Protein AF-A0A820JPS9-F1 (afdb_monomer)

pLDDT: mean 75.85, std 11.94, range [33.12, 91.94]

Organism: NCBI:txid433720

Solvent-accessible surface area (backbone atoms only — not comparable to full-atom values): 6987 Å² total; per-residue (Å²): 139,86,82,79,75,42,77,47,74,44,84,88,79,72,43,78,44,83,45,76,84,82,89,69,96,60,92,67,80,79,53,70,69,55,51,51,53,51,52,53,52,52,49,54,52,48,50,54,50,49,33,50,61,66,67,67,50,60,65,66,58,56,30,62,74,69,73,46,65,51,79,42,68,56,54,69,71,61,37,49,54,38,45,76,72,69,44,78,86,50,53,25,52,45,41,48,49,55,47,50,52,52,60,64,51,70,51,80,81,77,87,128

Radius of gyration: 18.49 Å; Cα contacts (8 Å, |Δi|>4): 73; chains: 1; bounding box: 38×25×52 Å

Mean predicted aligned error: 12.71 Å

InterPro domains:
  IPR019190 Exonuclease V [PF09810] (11-84)
  IPR019190 Exonuclease V [PTHR14464] (2-108)

Structure (mmCIF, N/CA/C/O backbone):
data_AF-A0A820JPS9-F1
#
_entry.id   AF-A0A820JPS9-F1
#
loop_
_atom_site.group_PDB
_atom_site.id
_atom_site.type_symbol
_atom_site.label_atom_id
_atom_site.label_alt_id
_atom_site.label_comp_id
_atom_site.label_asym_id
_atom_site.label_entity_id
_atom_site.label_seq_id
_atom_site.pdbx_PDB_ins_code
_atom_site.Cartn_x
_atom_site.Cartn_y
_atom_site.Cartn_z
_atom_site.occupancy
_atom_site.B_iso_or_equiv
_atom_site.auth_seq_id
_atom_site.auth_comp_id
_atom_site.auth_asym_id
_atom_site.auth_atom_id
_atom_site.pdbx_PDB_model_num
ATOM 1 N N . ARG A 1 1 ? 4.536 4.010 13.017 1.00 57.28 1 ARG A N 1
ATOM 2 C CA . ARG A 1 1 ? 4.429 2.807 12.153 1.00 57.28 1 ARG A CA 1
ATOM 3 C C . ARG A 1 1 ? 2.997 2.312 12.301 1.00 57.28 1 ARG A C 1
ATOM 5 O O . ARG A 1 1 ? 2.619 2.063 13.435 1.00 57.28 1 ARG A O 1
ATOM 12 N N . GLY A 1 2 ? 2.203 2.309 11.230 1.00 67.31 2 GLY A N 1
ATOM 13 C CA . GLY A 1 2 ? 0.829 1.789 11.231 1.00 67.31 2 GLY A CA 1
ATOM 14 C C . GLY A 1 2 ? 0.789 0.424 10.553 1.00 67.31 2 GLY A C 1
ATOM 15 O O . GLY A 1 2 ? 1.597 0.186 9.657 1.00 67.31 2 GLY A O 1
ATOM 16 N N . ILE A 1 3 ? -0.083 -0.460 11.023 1.00 77.75 3 ILE A N 1
ATOM 17 C CA . ILE A 1 3 ? -0.362 -1.768 10.425 1.00 77.75 3 ILE A CA 1
ATOM 18 C C . ILE A 1 3 ? -1.875 -1.797 10.243 1.00 77.75 3 ILE A C 1
ATOM 20 O O . ILE A 1 3 ? -2.586 -1.445 11.178 1.00 77.75 3 ILE A O 1
ATOM 24 N N . ILE A 1 4 ? -2.321 -2.136 9.038 1.00 79.44 4 ILE A N 1
ATOM 25 C CA . ILE A 1 4 ? -3.724 -2.432 8.758 1.00 79.44 4 ILE A CA 1
ATOM 26 C C . ILE A 1 4 ? -3.895 -3.930 8.989 1.00 79.44 4 ILE A C 1
ATOM 28 O O . ILE A 1 4 ? -3.085 -4.703 8.471 1.00 79.44 4 ILE A O 1
ATOM 32 N N . ASP A 1 5 ? -4.903 -4.322 9.765 1.00 80.56 5 ASP A N 1
ATOM 33 C CA . ASP A 1 5 ? -5.137 -5.736 10.067 1.00 80.56 5 ASP A CA 1
ATOM 34 C C . ASP A 1 5 ? -5.596 -6.506 8.820 1.00 80.56 5 ASP A C 1
ATOM 36 O O . ASP A 1 5 ? -5.033 -7.554 8.503 1.00 80.56 5 ASP A O 1
ATOM 40 N N . GLU A 1 6 ? -6.583 -5.977 8.088 1.00 84.38 6 GLU A N 1
ATOM 41 C CA . GLU A 1 6 ? -7.140 -6.627 6.901 1.00 84.38 6 GLU A CA 1
ATOM 42 C C . GLU A 1 6 ? -7.617 -5.609 5.848 1.00 84.38 6 GLU A C 1
ATOM 44 O O . GLU A 1 6 ? -8.124 -4.531 6.168 1.00 84.38 6 GLU A O 1
ATOM 49 N N . ILE A 1 7 ? -7.432 -5.955 4.569 1.00 83.75 7 ILE A N 1
ATOM 50 C CA . ILE A 1 7 ? -7.949 -5.204 3.419 1.00 83.75 7 ILE A CA 1
ATOM 51 C C . ILE A 1 7 ? -8.752 -6.171 2.557 1.00 83.75 7 ILE A C 1
ATOM 53 O O . ILE A 1 7 ? -8.199 -7.141 2.037 1.00 83.75 7 ILE A O 1
ATOM 57 N N . ASN A 1 8 ? -10.035 -5.875 2.377 1.00 84.00 8 ASN A N 1
ATOM 58 C CA . ASN A 1 8 ? -10.931 -6.649 1.529 1.00 84.00 8 ASN A CA 1
ATOM 59 C C . ASN A 1 8 ? -11.171 -5.934 0.206 1.00 84.00 8 ASN A C 1
ATOM 61 O O . ASN A 1 8 ? -11.266 -4.712 0.161 1.00 84.00 8 ASN A O 1
ATOM 65 N N . TYR A 1 9 ? -11.288 -6.703 -0.871 1.00 81.00 9 TYR A N 1
ATOM 66 C CA . TYR A 1 9 ? -11.671 -6.200 -2.184 1.00 81.00 9 TYR A CA 1
ATOM 67 C C . TYR A 1 9 ? -13.000 -6.833 -2.588 1.00 81.00 9 TYR A C 1
ATOM 69 O O . TYR A 1 9 ? -13.081 -8.058 -2.703 1.00 81.00 9 TYR A O 1
ATOM 77 N N . ASP A 1 10 ? -14.033 -6.018 -2.814 1.00 81.56 10 ASP A N 1
ATOM 78 C CA . ASP A 1 10 ? -15.280 -6.492 -3.416 1.00 81.56 10 ASP A CA 1
ATOM 79 C C . ASP A 1 10 ? -15.230 -6.273 -4.937 1.00 81.56 10 ASP A C 1
ATOM 81 O O . ASP A 1 10 ? -15.380 -5.140 -5.405 1.00 81.56 10 ASP A O 1
ATOM 85 N N . PRO A 1 11 ? -15.071 -7.340 -5.742 1.00 72.06 11 PRO A N 1
ATOM 86 C CA . PRO A 1 11 ? -14.990 -7.224 -7.195 1.00 72.06 11 PRO A CA 1
ATOM 87 C C . PRO A 1 11 ? -16.307 -6.794 -7.855 1.00 72.06 11 PRO A C 1
ATOM 89 O O . PRO A 1 11 ? -16.306 -6.448 -9.033 1.00 72.06 11 PRO A O 1
ATOM 92 N N . ARG A 1 12 ? -17.444 -6.831 -7.144 1.00 84.81 12 ARG A N 1
ATOM 93 C CA . ARG A 1 12 ? -18.758 -6.443 -7.687 1.00 84.81 12 ARG A CA 1
ATOM 94 C C . ARG A 1 12 ? -18.971 -4.939 -7.628 1.00 84.81 12 ARG A C 1
ATOM 96 O O . ARG A 1 12 ? -19.563 -4.372 -8.540 1.00 84.81 12 ARG A O 1
ATOM 103 N N . THR A 1 13 ? -18.521 -4.312 -6.544 1.00 79.94 13 THR A N 1
ATOM 104 C CA . THR A 1 13 ? -18.606 -2.858 -6.338 1.00 79.94 13 THR A CA 1
ATOM 105 C C . THR A 1 13 ? -17.302 -2.150 -6.680 1.00 79.94 13 THR A C 1
ATOM 107 O O . THR A 1 13 ? -17.284 -0.925 -6.761 1.00 79.94 13 THR A O 1
ATOM 110 N N . ASN A 1 14 ? -16.233 -2.915 -6.913 1.00 69.62 14 ASN A N 1
ATOM 111 C CA . ASN A 1 14 ? -14.885 -2.424 -7.152 1.00 69.62 14 ASN A CA 1
ATOM 112 C C . ASN A 1 14 ? -14.355 -1.564 -5.989 1.00 69.62 14 ASN A C 1
ATOM 114 O O . ASN A 1 14 ? -13.673 -0.562 -6.201 1.00 69.62 14 ASN A O 1
ATOM 118 N N . GLN A 1 15 ? -14.714 -1.928 -4.754 1.00 75.06 15 GLN A N 1
ATOM 119 C CA . GLN A 1 15 ? -14.351 -1.185 -3.548 1.00 75.06 15 GLN A CA 1
ATOM 120 C C . GLN A 1 15 ? -13.333 -1.948 -2.707 1.00 75.06 15 GLN A C 1
ATOM 122 O O . GLN A 1 15 ? -13.386 -3.174 -2.594 1.00 75.06 15 GLN A O 1
ATOM 127 N N . LEU A 1 16 ? -12.422 -1.189 -2.099 1.00 78.25 16 LEU A N 1
ATOM 128 C CA . LEU A 1 16 ? -11.516 -1.671 -1.066 1.00 78.25 16 LEU A CA 1
ATOM 129 C C . LEU A 1 16 ? -12.063 -1.275 0.306 1.00 78.25 16 L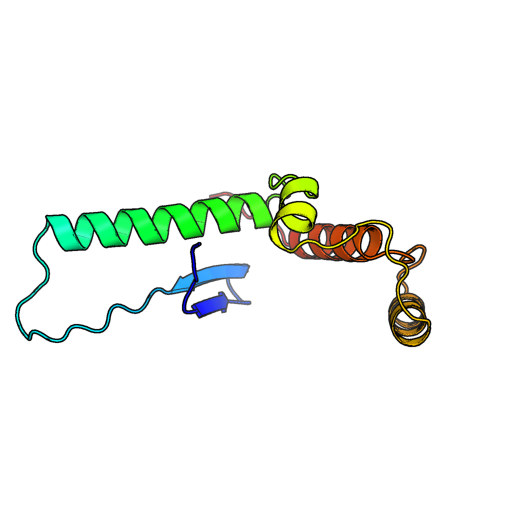EU A C 1
ATOM 131 O O . LEU A 1 16 ? -12.397 -0.113 0.539 1.00 78.25 16 LEU A O 1
ATOM 135 N N . GLU A 1 17 ? -12.137 -2.238 1.214 1.00 81.50 17 GLU A N 1
ATOM 136 C CA . GLU A 1 17 ? -12.578 -2.049 2.591 1.00 81.50 17 GLU A CA 1
ATOM 137 C C . GLU A 1 17 ? -11.395 -2.261 3.539 1.00 81.50 17 GLU A C 1
ATOM 139 O O . GLU A 1 17 ? -10.737 -3.301 3.509 1.00 81.50 17 GLU A O 1
ATOM 144 N N . VAL A 1 18 ? -11.122 -1.261 4.380 1.00 81.44 18 VAL A N 1
ATOM 145 C CA . VAL A 1 18 ? -10.116 -1.345 5.445 1.00 81.44 18 VAL A CA 1
ATOM 146 C C . VAL A 1 18 ? -10.798 -1.853 6.704 1.00 81.44 18 VAL A C 1
ATOM 148 O O . VAL A 1 18 ? -11.666 -1.174 7.256 1.00 81.44 18 VAL A O 1
ATOM 151 N N . VAL A 1 19 ? -10.381 -3.024 7.175 1.00 81.88 19 VAL A N 1
ATOM 152 C CA . VAL A 1 19 ? -10.926 -3.652 8.376 1.00 81.88 19 VAL A CA 1
ATOM 153 C C . VAL A 1 19 ? -9.871 -3.619 9.478 1.00 81.88 19 VAL A C 1
ATOM 155 O O . VAL A 1 19 ? -8.741 -4.071 9.305 1.00 81.88 19 VAL A O 1
ATOM 158 N N . GLU A 1 20 ? -10.251 -3.060 10.626 1.00 81.19 20 GLU A N 1
ATOM 159 C CA . GLU A 1 20 ? -9.407 -2.961 11.817 1.00 81.19 20 GLU A CA 1
ATOM 160 C C . GLU A 1 20 ? -10.077 -3.712 12.970 1.00 81.19 20 GLU A C 1
ATOM 162 O O . GLU A 1 20 ? -11.197 -3.385 13.385 1.00 81.19 20 GLU A O 1
ATOM 167 N N . PHE A 1 21 ? -9.385 -4.696 13.536 1.00 82.38 21 PHE A N 1
ATOM 168 C CA . PHE A 1 21 ? -9.909 -5.510 14.619 1.00 82.38 21 PHE A CA 1
ATOM 169 C C . PHE A 1 21 ? -9.395 -5.013 15.967 1.00 82.38 21 PHE A C 1
ATOM 171 O O . PHE A 1 21 ? -8.203 -4.980 16.261 1.00 82.38 21 PHE A O 1
ATOM 178 N N . LYS A 1 22 ? -10.322 -4.679 16.870 1.00 80.94 22 LYS A N 1
ATOM 179 C CA . LYS A 1 22 ? -9.986 -4.320 18.254 1.00 80.94 22 LYS A CA 1
ATOM 180 C C . LYS A 1 22 ? -10.427 -5.413 19.213 1.00 80.94 22 LYS A C 1
ATOM 182 O O . LYS A 1 22 ? -11.563 -5.433 19.683 1.00 80.94 22 LYS A O 1
ATOM 187 N N . THR A 1 23 ? -9.503 -6.303 19.564 1.00 75.25 23 THR A N 1
ATOM 188 C CA . THR A 1 23 ? -9.723 -7.262 20.652 1.00 75.25 23 THR A CA 1
ATOM 189 C C . THR A 1 23 ? -9.709 -6.540 21.998 1.00 75.25 23 THR A C 1
ATOM 191 O O . THR A 1 23 ? -8.798 -5.758 22.279 1.00 75.25 23 THR A O 1
ATOM 194 N N . ARG A 1 24 ? -10.705 -6.795 22.856 1.00 68.75 24 ARG A N 1
ATOM 195 C CA . ARG A 1 24 ? -10.794 -6.180 24.191 1.00 68.75 24 ARG A CA 1
ATOM 196 C C . ARG A 1 24 ? -10.588 -7.222 25.283 1.00 68.75 24 ARG A C 1
ATOM 198 O O . ARG A 1 24 ? -11.202 -8.281 25.253 1.00 68.75 24 ARG A O 1
ATOM 205 N N . ALA A 1 25 ? -9.793 -6.873 26.293 1.00 75.12 25 ALA A N 1
ATOM 206 C CA . ALA A 1 25 ? -9.644 -7.683 27.505 1.00 75.12 25 ALA A CA 1
ATOM 207 C C . ALA A 1 25 ? -10.830 -7.529 28.484 1.00 75.12 25 ALA A C 1
ATOM 209 O O . ALA A 1 25 ? -11.050 -8.387 29.333 1.00 75.12 25 ALA A O 1
ATOM 210 N N . SER A 1 26 ? -11.598 -6.436 28.379 1.00 79.00 26 SER A N 1
ATOM 211 C CA . SER A 1 26 ? -12.752 -6.144 29.240 1.00 79.00 26 SER A CA 1
ATOM 212 C C . SER A 1 26 ? -14.075 -6.315 28.495 1.00 79.00 26 SER A C 1
ATOM 214 O O . SER A 1 26 ? -14.181 -5.963 27.320 1.00 79.00 26 SER A O 1
ATOM 216 N N . LYS A 1 27 ? -15.096 -6.798 29.217 1.00 79.44 27 LYS A N 1
ATOM 217 C CA . LYS A 1 27 ? -16.476 -6.976 28.732 1.00 79.44 27 LYS A CA 1
ATOM 218 C C . LYS A 1 27 ? -17.283 -5.673 28.672 1.00 79.44 27 LYS A C 1
ATOM 220 O O . LYS A 1 27 ? -18.373 -5.660 28.113 1.00 79.44 27 LYS A O 1
ATOM 225 N N . THR A 1 28 ? -16.796 -4.588 29.271 1.00 79.81 28 THR A N 1
ATOM 226 C CA . THR A 1 28 ? -17.475 -3.284 29.218 1.00 79.81 28 THR A CA 1
ATOM 227 C C . THR A 1 28 ? -17.338 -2.681 27.822 1.00 79.81 28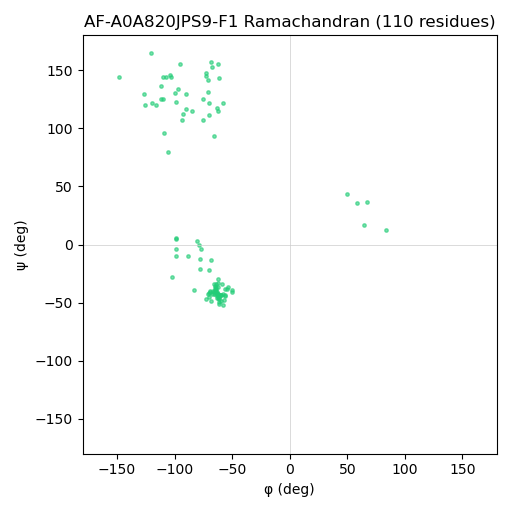 THR A C 1
ATOM 229 O O . THR A 1 28 ? -16.312 -2.878 27.178 1.00 79.81 28 THR A O 1
ATOM 232 N N . ALA A 1 29 ? -18.331 -1.921 27.355 1.00 76.62 29 ALA A N 1
ATOM 233 C CA . ALA A 1 29 ? -18.249 -1.200 26.084 1.00 76.62 29 ALA A CA 1
ATOM 234 C C . ALA A 1 29 ? -17.114 -0.146 26.085 1.00 76.62 29 ALA A C 1
ATOM 236 O O . ALA A 1 29 ? -16.676 0.296 27.156 1.00 76.62 29 ALA A O 1
ATOM 237 N N . PRO A 1 30 ? -16.575 0.242 24.914 1.00 77.12 30 PRO A N 1
ATOM 238 C CA . PRO A 1 30 ? -15.600 1.320 24.831 1.00 77.12 30 PRO A CA 1
ATOM 239 C C . PRO A 1 30 ? -16.186 2.639 25.313 1.00 77.12 30 PRO A C 1
ATOM 241 O O . PRO A 1 30 ? -17.351 2.946 25.072 1.00 77.12 30 PRO A O 1
ATOM 244 N N . ARG A 1 31 ? -15.358 3.436 25.990 1.00 84.12 31 ARG A N 1
ATOM 245 C CA . ARG A 1 31 ? -15.719 4.826 26.272 1.00 84.12 31 ARG A CA 1
ATOM 246 C C . ARG A 1 31 ? -15.744 5.614 24.959 1.00 84.12 31 ARG A C 1
ATOM 248 O O . ARG A 1 31 ? -14.951 5.290 24.073 1.00 84.12 31 ARG A O 1
ATOM 255 N N . PRO A 1 32 ? -16.541 6.691 24.862 1.00 83.00 32 PRO A N 1
ATOM 256 C CA . PRO A 1 32 ? -16.597 7.527 23.662 1.00 83.00 32 PRO A CA 1
ATOM 257 C C . PRO A 1 32 ? -15.217 7.967 23.156 1.00 83.00 32 PRO A C 1
ATOM 259 O O . PRO A 1 32 ? -14.952 7.924 21.962 1.00 83.00 32 PRO A O 1
ATOM 262 N N . GLN A 1 33 ? -14.290 8.295 24.062 1.00 77.00 33 GLN A N 1
ATOM 263 C CA . GLN A 1 33 ? -12.925 8.692 23.701 1.00 77.00 33 GLN A CA 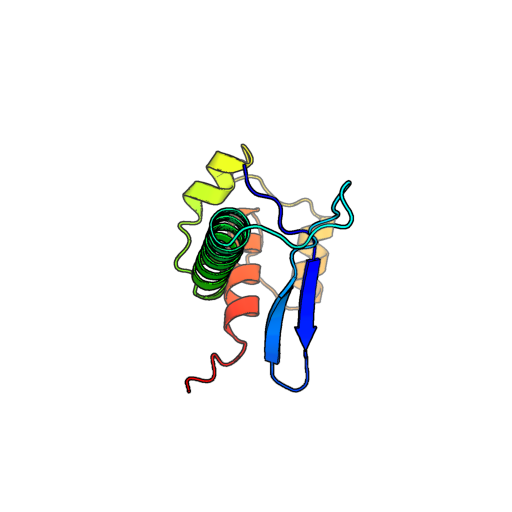1
ATOM 264 C C . GLN A 1 33 ? -12.119 7.549 23.060 1.00 77.00 33 GLN A C 1
ATOM 266 O O . GLN A 1 33 ? -11.292 7.790 22.184 1.00 77.00 33 GLN A O 1
ATOM 271 N N . GLN A 1 34 ? -12.354 6.301 23.476 1.00 75.25 34 GLN A N 1
ATOM 272 C CA . GLN A 1 34 ? -11.696 5.132 22.885 1.00 75.25 34 GLN A CA 1
ATOM 273 C C . GLN A 1 34 ? -12.237 4.867 21.479 1.00 75.25 34 GLN A C 1
ATOM 275 O O . GLN A 1 34 ? -11.449 4.633 20.570 1.00 75.25 34 GLN A O 1
ATOM 280 N N . THR A 1 35 ? -13.557 4.967 21.296 1.00 80.19 35 THR A N 1
ATOM 28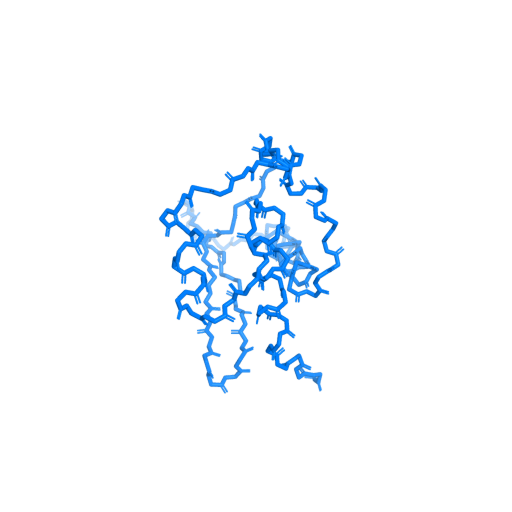1 C CA . THR A 1 35 ? -14.196 4.857 19.977 1.00 80.19 35 THR A CA 1
ATOM 282 C C . THR A 1 35 ? -13.678 5.933 19.027 1.00 80.19 35 THR A C 1
ATOM 284 O O . THR A 1 35 ? -13.199 5.598 17.952 1.00 80.19 35 THR A O 1
ATOM 287 N N . TYR A 1 36 ? -13.637 7.193 19.471 1.00 74.38 36 TYR A N 1
ATOM 288 C CA . TYR A 1 36 ? -13.085 8.303 18.690 1.00 74.38 36 TYR A CA 1
ATOM 289 C C . TYR A 1 36 ? -11.630 8.058 18.263 1.00 74.38 36 TYR A C 1
ATOM 291 O O . TYR A 1 36 ? -11.259 8.277 17.115 1.00 74.38 36 TYR A O 1
ATOM 299 N N . THR A 1 37 ? -10.794 7.545 19.169 1.00 70.50 37 THR A N 1
ATOM 300 C CA . THR A 1 37 ? -9.392 7.237 18.840 1.00 70.50 37 THR A CA 1
ATOM 301 C C . THR A 1 37 ? -9.288 6.124 17.789 1.00 70.50 37 THR A C 1
ATOM 303 O O . THR A 1 37 ? -8.436 6.193 16.906 1.00 70.50 37 THR A O 1
ATOM 306 N N . HIS A 1 38 ? -10.162 5.113 17.852 1.00 79.50 38 HIS A N 1
ATOM 307 C CA . HIS A 1 38 ? -10.218 4.057 16.838 1.00 79.50 38 HIS A CA 1
ATOM 308 C C . HIS A 1 38 ? -10.699 4.591 15.482 1.00 79.50 38 HIS A C 1
ATOM 310 O O . HIS A 1 38 ? -10.106 4.261 14.461 1.00 79.50 38 HIS A O 1
ATOM 316 N N . GLU A 1 39 ? -11.718 5.452 15.464 1.00 75.44 39 GLU A N 1
ATOM 317 C CA . GLU A 1 39 ? -12.209 6.100 14.241 1.00 75.44 39 GLU A CA 1
ATOM 318 C C . GLU A 1 39 ? -11.118 6.943 13.575 1.00 75.44 39 GLU A C 1
ATOM 320 O O . GLU A 1 39 ? -10.919 6.861 12.364 1.00 75.44 39 GLU A O 1
ATOM 325 N N . VAL A 1 40 ? -10.359 7.713 14.361 1.00 70.62 40 VAL A N 1
ATOM 326 C CA . VAL A 1 40 ? -9.209 8.477 13.859 1.00 70.62 40 VAL A CA 1
ATOM 327 C C . VAL A 1 40 ? -8.168 7.547 13.236 1.00 70.62 40 VAL A C 1
ATOM 329 O O . VAL A 1 40 ? -7.667 7.840 12.153 1.00 70.62 40 VAL A O 1
ATOM 332 N N . GLN A 1 41 ? -7.863 6.413 13.873 1.00 72.25 41 GLN A N 1
ATOM 333 C CA . GLN A 1 41 ? -6.909 5.441 13.335 1.00 72.25 41 GLN A CA 1
ATOM 334 C C . GLN A 1 41 ? -7.366 4.880 11.979 1.00 72.25 41 GLN A C 1
ATOM 336 O O . GLN A 1 41 ? -6.590 4.899 11.023 1.00 72.25 41 GLN A O 1
ATOM 341 N N . VAL A 1 42 ? -8.622 4.435 11.878 1.00 75.12 42 VAL A N 1
ATOM 342 C CA . VAL A 1 42 ? -9.183 3.883 10.633 1.00 75.12 42 VAL A CA 1
ATOM 343 C C . VAL A 1 42 ? -9.211 4.942 9.532 1.00 75.12 42 VAL A C 1
ATOM 345 O O . VAL A 1 42 ? -8.806 4.664 8.407 1.00 75.12 42 VAL A O 1
ATOM 348 N N . ASN A 1 43 ? -9.603 6.178 9.853 1.00 68.38 43 ASN A N 1
ATOM 349 C CA . ASN A 1 43 ? -9.615 7.276 8.886 1.00 68.38 43 ASN A CA 1
ATOM 350 C C . ASN A 1 43 ? -8.210 7.631 8.384 1.00 68.38 43 ASN A C 1
ATOM 352 O O . ASN A 1 43 ? -8.045 7.894 7.199 1.00 68.38 43 ASN A O 1
ATOM 356 N N . ILE A 1 44 ? -7.186 7.600 9.243 1.00 69.94 44 ILE A N 1
ATOM 357 C CA . ILE A 1 44 ? -5.796 7.811 8.811 1.00 69.94 44 ILE A CA 1
ATOM 358 C C . ILE A 1 44 ? -5.368 6.715 7.830 1.00 69.94 44 ILE A C 1
ATOM 360 O O . ILE A 1 44 ? -4.780 7.020 6.795 1.00 69.94 44 ILE A O 1
ATOM 364 N N . TYR A 1 45 ? -5.663 5.449 8.129 1.00 75.81 45 TYR A N 1
ATOM 365 C CA . TYR A 1 45 ? -5.305 4.337 7.246 1.00 75.81 45 TYR A CA 1
ATOM 366 C C . TYR A 1 45 ? -6.049 4.380 5.923 1.00 75.81 45 TYR A C 1
ATOM 368 O O . TYR A 1 45 ? -5.423 4.206 4.881 1.00 75.81 45 TYR A O 1
ATOM 376 N N . ARG A 1 46 ? -7.345 4.687 5.958 1.00 75.69 46 ARG A N 1
ATOM 377 C CA . ARG A 1 46 ? -8.147 4.894 4.759 1.00 75.69 46 ARG A CA 1
ATOM 378 C C . ARG A 1 46 ? -7.573 6.013 3.900 1.00 75.69 46 ARG A C 1
ATOM 380 O O . ARG A 1 46 ? -7.305 5.770 2.738 1.00 75.69 46 ARG A O 1
ATOM 387 N N . THR A 1 47 ? -7.317 7.194 4.463 1.00 67.88 47 THR A N 1
ATOM 388 C CA . THR A 1 47 ? -6.763 8.322 3.701 1.00 67.88 47 THR A CA 1
ATOM 389 C C . THR A 1 47 ? -5.407 7.974 3.096 1.00 67.88 47 THR A C 1
ATOM 391 O O . THR A 1 47 ? -5.173 8.254 1.931 1.00 67.88 47 THR A O 1
ATOM 394 N N . LEU A 1 48 ? -4.511 7.323 3.842 1.00 69.38 48 LEU A N 1
ATOM 395 C CA . LEU A 1 48 ? -3.209 6.913 3.303 1.00 69.38 48 LEU A CA 1
ATOM 396 C C . LEU A 1 48 ? -3.340 5.879 2.181 1.00 69.38 48 LEU A C 1
ATOM 398 O O . LEU A 1 48 ? -2.613 5.957 1.193 1.00 69.38 48 LEU A O 1
ATOM 402 N N . LEU A 1 49 ? -4.259 4.923 2.331 1.00 74.31 49 LEU A N 1
ATOM 403 C CA . LEU A 1 49 ? -4.565 3.945 1.298 1.00 74.31 49 LEU A CA 1
ATOM 404 C C . LEU A 1 49 ? -5.199 4.622 0.075 1.00 74.31 49 LEU A C 1
ATOM 406 O O . LEU A 1 49 ? -4.797 4.320 -1.037 1.00 74.31 49 LEU A O 1
ATOM 410 N N . ASP A 1 50 ? -6.103 5.580 0.266 1.00 73.25 50 ASP A N 1
ATOM 411 C CA . ASP A 1 50 ? -6.742 6.360 -0.795 1.00 73.25 50 ASP A CA 1
ATOM 412 C C . ASP A 1 50 ? -5.724 7.220 -1.553 1.00 73.25 50 ASP A C 1
ATOM 414 O O . ASP A 1 50 ? -5.746 7.250 -2.779 1.00 73.25 50 ASP A O 1
ATOM 418 N N . GLU A 1 51 ? -4.795 7.882 -0.862 1.00 70.75 51 GLU A N 1
ATOM 419 C CA . GLU A 1 51 ? -3.700 8.626 -1.495 1.00 70.75 51 GLU A CA 1
ATOM 420 C C . GLU A 1 51 ? -2.769 7.686 -2.275 1.00 70.75 51 GLU A C 1
ATOM 422 O O . GLU A 1 51 ? -2.289 8.038 -3.356 1.00 70.75 51 GLU A O 1
ATOM 427 N N . LEU A 1 52 ? -2.541 6.472 -1.761 1.00 69.81 52 LEU A N 1
ATOM 428 C CA . LEU A 1 52 ? -1.763 5.443 -2.447 1.00 69.81 52 LEU A CA 1
ATOM 429 C C . LEU A 1 52 ? -2.510 4.909 -3.674 1.00 69.81 52 LEU A C 1
ATOM 431 O O . LEU A 1 52 ? -1.891 4.761 -4.719 1.00 69.81 52 LEU A O 1
ATOM 435 N N . ILE A 1 53 ? -3.827 4.696 -3.576 1.00 69.19 53 ILE A N 1
ATOM 436 C CA . ILE A 1 53 ? -4.733 4.292 -4.666 1.00 69.19 53 ILE A CA 1
ATOM 437 C C . ILE A 1 53 ? -4.936 5.418 -5.689 1.00 69.19 53 ILE A C 1
ATOM 439 O O . ILE A 1 53 ? -5.321 5.176 -6.822 1.00 69.19 53 ILE A O 1
ATOM 443 N N . GLN A 1 54 ? -4.704 6.671 -5.324 1.00 67.69 54 GLN A N 1
ATOM 444 C CA . GLN A 1 54 ? -4.864 7.802 -6.241 1.00 67.69 54 GLN A CA 1
ATOM 445 C C . GLN A 1 54 ? -3.528 8.243 -6.847 1.00 67.69 54 GLN A C 1
ATOM 447 O O . GLN A 1 54 ? -3.473 9.255 -7.544 1.00 67.69 54 GLN A O 1
ATOM 452 N N . GLY A 1 55 ? -2.444 7.503 -6.577 1.00 63.31 55 GLY A N 1
ATOM 453 C CA . GLY A 1 55 ? -1.102 7.822 -7.062 1.00 63.31 55 GLY A CA 1
ATOM 454 C C . GLY A 1 55 ? -0.547 9.135 -6.516 1.00 63.31 55 GLY A C 1
ATOM 455 O O . GLY A 1 55 ? 0.392 9.685 -7.084 1.00 63.31 55 GLY A O 1
ATOM 456 N N . ARG A 1 56 ? -1.139 9.654 -5.435 1.00 64.94 56 ARG A N 1
ATOM 457 C CA . ARG A 1 56 ? -0.730 10.896 -4.770 1.00 64.94 56 ARG A CA 1
ATOM 458 C C . ARG A 1 56 ? 0.339 10.668 -3.705 1.00 64.94 56 ARG A C 1
ATOM 460 O O . ARG A 1 56 ? 0.937 11.627 -3.225 1.00 64.94 56 ARG A O 1
ATOM 467 N N . VAL A 1 57 ? 0.623 9.409 -3.367 1.00 66.50 57 VAL A N 1
ATOM 468 C CA . VAL A 1 57 ? 1.798 9.054 -2.567 1.00 66.50 57 VAL A CA 1
ATOM 469 C C . VAL A 1 57 ? 3.060 9.253 -3.397 1.00 66.50 57 VAL A C 1
ATOM 471 O O . VAL A 1 57 ? 3.245 8.645 -4.452 1.00 66.50 57 VAL A O 1
ATOM 474 N N . GLU A 1 58 ? 3.951 10.093 -2.883 1.00 71.06 58 GLU A N 1
ATOM 475 C CA . GLU A 1 58 ? 5.266 10.310 -3.465 1.00 71.06 58 GLU A CA 1
ATOM 476 C C . GLU A 1 58 ? 6.068 9.001 -3.413 1.00 71.06 58 GLU A C 1
ATOM 478 O O . GLU A 1 58 ? 6.336 8.457 -2.339 1.00 71.06 58 GLU A O 1
ATOM 483 N N . LYS A 1 59 ? 6.433 8.467 -4.585 1.00 71.81 59 LYS A N 1
ATOM 484 C CA . LYS A 1 59 ? 7.151 7.187 -4.715 1.00 71.81 59 LYS A CA 1
ATOM 485 C C . LYS A 1 59 ? 8.435 7.154 -3.878 1.00 71.81 59 LYS A C 1
ATOM 487 O O . LYS A 1 59 ? 8.747 6.132 -3.267 1.00 71.81 59 LYS A O 1
ATOM 492 N N . SER A 1 60 ? 9.127 8.292 -3.803 1.00 73.75 60 SER A N 1
ATOM 493 C CA . SER A 1 60 ? 10.322 8.535 -2.983 1.00 73.75 60 SER A CA 1
ATOM 494 C C . SER A 1 60 ? 10.127 8.117 -1.522 1.00 73.75 60 SER A C 1
ATOM 496 O O . SER A 1 60 ? 10.993 7.452 -0.958 1.00 73.75 60 SER A O 1
ATOM 498 N N . LEU A 1 61 ? 8.956 8.400 -0.946 1.00 71.00 61 LEU A N 1
ATOM 499 C CA . LEU A 1 61 ? 8.625 8.073 0.438 1.00 71.00 61 LEU A CA 1
ATOM 500 C C . LEU A 1 61 ? 8.603 6.556 0.681 1.00 71.00 61 LEU A C 1
ATOM 502 O O . LEU A 1 61 ? 8.958 6.096 1.762 1.00 71.00 61 LEU A O 1
ATOM 506 N N . TYR A 1 62 ? 8.188 5.762 -0.310 1.00 69.81 62 TYR A N 1
ATOM 507 C CA . TYR A 1 62 ? 8.126 4.303 -0.197 1.00 69.81 62 TYR A CA 1
ATOM 508 C C . TYR A 1 62 ? 9.528 3.690 -0.231 1.00 69.81 62 TYR A C 1
ATOM 510 O O . TYR A 1 62 ? 9.879 2.875 0.625 1.00 69.81 62 TYR A O 1
ATOM 518 N N . PHE A 1 63 ? 10.350 4.134 -1.182 1.00 77.19 63 PHE A N 1
ATOM 519 C CA . PHE A 1 63 ? 11.742 3.707 -1.294 1.00 77.19 63 PHE A CA 1
ATOM 520 C C . PHE A 1 63 ? 12.546 4.081 -0.046 1.00 77.19 63 PHE A C 1
ATOM 522 O O . PHE A 1 63 ? 13.203 3.221 0.540 1.00 77.19 63 PHE A O 1
ATOM 529 N N . GLU A 1 64 ? 12.393 5.310 0.450 1.00 75.12 64 GLU A N 1
ATOM 530 C CA . GLU A 1 64 ? 13.019 5.764 1.693 1.00 75.12 64 GLU A CA 1
ATOM 531 C C . GLU A 1 64 ? 12.543 4.941 2.900 1.00 75.12 64 GLU A C 1
ATOM 533 O O . GLU A 1 64 ? 13.345 4.450 3.698 1.00 75.12 64 GLU A O 1
ATOM 538 N N . ARG A 1 65 ? 11.228 4.726 3.030 1.00 71.38 65 ARG A N 1
ATOM 539 C CA . ARG A 1 65 ? 10.642 4.069 4.204 1.00 71.38 65 ARG A CA 1
ATOM 540 C C . ARG A 1 65 ? 11.063 2.612 4.363 1.00 71.38 65 ARG A C 1
ATOM 542 O O . ARG A 1 65 ? 11.189 2.147 5.500 1.00 71.38 65 ARG A O 1
ATOM 549 N N . TYR A 1 66 ? 11.234 1.902 3.252 1.00 67.12 66 TYR A N 1
ATOM 550 C CA . TYR A 1 66 ? 11.658 0.502 3.231 1.00 67.12 66 TYR A CA 1
ATOM 551 C C . TYR A 1 66 ? 13.155 0.335 2.950 1.00 67.12 66 TYR A C 1
ATOM 553 O O . TYR A 1 66 ? 13.622 -0.799 2.860 1.00 67.12 66 TYR A O 1
ATOM 561 N N . ASN A 1 67 ? 13.905 1.441 2.866 1.00 76.75 67 ASN A N 1
ATOM 562 C CA . ASN A 1 67 ? 15.326 1.460 2.526 1.00 76.75 67 ASN A CA 1
ATOM 563 C C . ASN A 1 67 ? 15.621 0.646 1.250 1.00 76.75 67 ASN A C 1
ATOM 565 O O . ASN A 1 67 ? 16.547 -0.167 1.204 1.00 76.75 67 ASN A O 1
ATOM 569 N N . LEU A 1 68 ? 14.761 0.823 0.247 1.00 76.31 68 LEU A N 1
ATOM 570 C CA . LEU A 1 68 ? 14.856 0.197 -1.065 1.00 76.31 68 LEU A CA 1
ATOM 571 C C . LEU A 1 68 ? 15.509 1.185 -2.027 1.00 76.31 68 LEU A C 1
ATOM 573 O O . LEU A 1 68 ? 15.109 2.343 -2.085 1.00 76.31 68 LEU A O 1
ATOM 577 N N . GLU A 1 69 ? 16.474 0.718 -2.812 1.00 86.38 69 GLU A N 1
ATOM 578 C CA . GLU A 1 69 ? 17.117 1.528 -3.845 1.00 86.38 69 GLU A CA 1
ATOM 579 C C . GLU A 1 69 ? 16.269 1.471 -5.137 1.00 86.38 69 GLU A C 1
ATOM 581 O O . GLU A 1 69 ? 16.146 0.386 -5.718 1.00 86.38 69 GLU A O 1
ATOM 586 N N . PRO A 1 70 ? 15.665 2.585 -5.606 1.00 84.31 70 PRO A N 1
ATOM 587 C CA . PRO A 1 70 ? 14.743 2.579 -6.752 1.00 84.31 70 PRO A CA 1
ATOM 588 C C . PRO A 1 70 ? 15.376 2.047 -8.040 1.00 84.31 70 PRO A C 1
ATOM 590 O O . PRO A 1 70 ? 14.722 1.374 -8.840 1.00 84.31 70 PRO A O 1
ATOM 593 N N . THR A 1 71 ? 16.671 2.316 -8.209 1.00 91.94 71 THR A N 1
ATOM 594 C CA . THR A 1 71 ? 17.459 1.923 -9.381 1.00 91.94 71 THR A CA 1
ATOM 595 C C . THR A 1 71 ? 17.887 0.454 -9.365 1.00 91.94 71 THR A C 1
ATOM 597 O O . THR A 1 71 ? 18.521 -0.008 -10.313 1.00 91.94 71 THR A O 1
ATOM 600 N N . THR A 1 72 ? 17.523 -0.302 -8.319 1.00 87.06 72 THR A N 1
ATOM 601 C CA . THR A 1 72 ? 17.850 -1.728 -8.211 1.00 87.06 72 THR A CA 1
ATOM 602 C C . THR A 1 72 ? 17.282 -2.492 -9.410 1.00 87.06 72 THR A C 1
ATOM 604 O O . THR A 1 72 ? 16.060 -2.472 -9.610 1.00 87.06 72 THR A O 1
ATOM 607 N N . PRO A 1 73 ? 18.132 -3.186 -10.190 1.00 90.62 73 PRO A N 1
ATOM 608 C CA . PRO A 1 73 ? 17.680 -3.963 -11.330 1.00 90.62 73 PRO A CA 1
ATOM 609 C C . PRO A 1 73 ? 16.913 -5.208 -10.877 1.00 90.62 73 PRO A C 1
ATOM 611 O O . PRO A 1 73 ? 17.284 -5.878 -9.910 1.00 90.62 73 PRO A O 1
ATOM 614 N N . LEU A 1 74 ? 15.852 -5.538 -11.606 1.00 86.25 74 LEU A N 1
ATOM 615 C CA . LEU A 1 74 ? 15.111 -6.780 -11.428 1.00 86.25 74 LEU A CA 1
ATOM 616 C C . LEU A 1 74 ? 15.925 -7.957 -11.969 1.00 86.25 74 LEU A C 1
ATOM 618 O O . LEU A 1 74 ? 16.620 -7.849 -12.982 1.00 86.25 74 LEU A O 1
ATOM 622 N N . CYS A 1 75 ? 15.816 -9.112 -11.316 1.00 90.31 75 CYS A N 1
ATOM 623 C CA . CYS A 1 75 ? 16.460 -10.323 -11.809 1.00 90.31 75 CYS A CA 1
ATOM 624 C C . CYS A 1 75 ? 15.814 -10.817 -13.114 1.00 90.31 75 CYS A C 1
ATOM 626 O O . CYS A 1 75 ? 14.650 -10.531 -13.407 1.00 90.31 75 CYS A O 1
ATOM 628 N N . ASP A 1 76 ? 16.575 -11.588 -13.892 1.00 90.25 76 ASP A N 1
ATOM 629 C CA . ASP A 1 76 ? 16.174 -12.043 -15.230 1.00 90.25 76 ASP A CA 1
ATOM 630 C C . ASP A 1 76 ? 14.849 -12.805 -15.232 1.00 90.25 76 ASP A C 1
ATOM 632 O O . ASP A 1 76 ? 14.028 -12.602 -16.119 1.00 90.25 76 ASP A O 1
ATOM 636 N N . SER A 1 77 ? 14.596 -13.632 -14.214 1.00 83.88 77 SER A N 1
ATOM 637 C CA . SER A 1 77 ? 13.337 -14.375 -14.099 1.00 83.88 77 SER A CA 1
ATOM 638 C C . SER A 1 77 ? 12.125 -13.452 -13.971 1.00 83.88 77 SER A C 1
ATOM 640 O O . SER A 1 77 ? 11.115 -13.672 -14.632 1.00 83.88 77 SER A O 1
ATOM 642 N N . VAL A 1 78 ? 12.231 -12.394 -13.164 1.00 81.69 78 VAL A N 1
ATOM 643 C CA . VAL A 1 78 ? 11.152 -11.417 -12.967 1.00 81.69 78 VAL A CA 1
ATOM 644 C C . VAL A 1 78 ? 10.947 -10.582 -14.230 1.00 81.69 78 VAL A C 1
ATOM 646 O O . VAL A 1 78 ? 9.811 -10.360 -14.638 1.00 81.69 78 VAL A O 1
ATOM 649 N N . ARG A 1 79 ? 12.030 -10.161 -14.894 1.00 89.31 79 ARG A N 1
ATOM 650 C CA . ARG A 1 79 ? 11.943 -9.419 -16.163 1.00 89.31 79 ARG A CA 1
ATOM 651 C C . ARG A 1 79 ? 11.312 -10.253 -17.276 1.00 89.31 79 ARG A C 1
ATOM 653 O O . ARG A 1 79 ? 10.484 -9.740 -18.025 1.00 89.31 79 ARG A O 1
ATOM 660 N N . ASN A 1 80 ? 11.664 -11.534 -17.365 1.00 90.31 80 ASN A N 1
ATOM 661 C CA . ASN A 1 80 ? 11.081 -12.452 -18.340 1.00 90.31 80 ASN A CA 1
ATOM 662 C C . ASN A 1 80 ? 9.576 -12.626 -18.114 1.00 90.31 80 ASN A C 1
ATOM 664 O O . ASN A 1 80 ? 8.821 -12.499 -19.070 1.00 90.31 80 ASN A O 1
ATOM 668 N N . GLU A 1 81 ? 9.132 -12.794 -16.866 1.00 89.00 81 GLU A N 1
ATOM 669 C CA . GLU A 1 81 ? 7.702 -12.876 -16.532 1.00 89.00 81 GLU A CA 1
ATOM 670 C C . GLU A 1 81 ? 6.933 -11.615 -16.974 1.00 89.00 81 GLU A C 1
ATOM 672 O O . GLU A 1 81 ? 5.846 -11.710 -17.546 1.00 89.00 81 GLU A O 1
ATOM 677 N N . TYR A 1 82 ? 7.492 -10.416 -16.755 1.00 87.56 82 TYR A N 1
ATOM 678 C CA . TYR A 1 82 ? 6.873 -9.171 -17.228 1.00 87.56 82 TYR A CA 1
ATOM 679 C C . TYR A 1 82 ? 6.778 -9.120 -18.756 1.00 87.56 82 TYR A C 1
ATOM 681 O O . TYR A 1 82 ? 5.707 -8.814 -19.287 1.00 87.56 82 TYR A O 1
ATOM 689 N N . ASN A 1 83 ? 7.857 -9.475 -19.458 1.00 89.50 83 ASN A N 1
ATOM 690 C CA . ASN A 1 83 ? 7.881 -9.511 -20.920 1.00 89.50 83 ASN A CA 1
ATOM 691 C C . ASN A 1 83 ? 6.882 -10.532 -21.490 1.00 89.50 83 ASN A C 1
ATOM 693 O O . ASN A 1 83 ? 6.167 -10.219 -22.440 1.00 89.50 83 ASN A O 1
ATOM 697 N N . GLU A 1 84 ? 6.782 -11.725 -20.896 1.00 91.62 84 GLU A N 1
ATOM 698 C CA . GLU A 1 84 ? 5.823 -12.768 -21.291 1.00 91.62 84 GLU A CA 1
ATOM 699 C C . GLU A 1 84 ? 4.369 -12.313 -21.122 1.00 91.62 84 GLU A C 1
ATOM 701 O O . GLU A 1 84 ? 3.504 -12.651 -21.931 1.00 91.62 84 GLU A O 1
ATOM 706 N N . ARG A 1 85 ? 4.101 -11.479 -20.113 1.00 86.06 85 ARG A N 1
ATOM 707 C CA . ARG A 1 85 ? 2.791 -10.848 -19.892 1.00 86.06 85 ARG A CA 1
ATOM 708 C C . ARG A 1 85 ? 2.543 -9.615 -20.766 1.00 86.06 85 ARG A C 1
ATOM 710 O O . ARG A 1 85 ? 1.493 -8.989 -20.642 1.00 86.06 85 ARG A O 1
ATOM 717 N N . GLY A 1 86 ? 3.476 -9.271 -21.654 1.00 90.25 86 GLY A N 1
ATOM 718 C CA . GLY A 1 86 ? 3.363 -8.146 -22.583 1.00 90.25 86 GLY A CA 1
ATOM 719 C C . GLY A 1 86 ? 3.765 -6.791 -21.998 1.00 90.25 86 GLY A C 1
ATOM 720 O O . GLY A 1 86 ? 3.502 -5.762 -22.620 1.00 90.25 86 GLY A O 1
ATOM 721 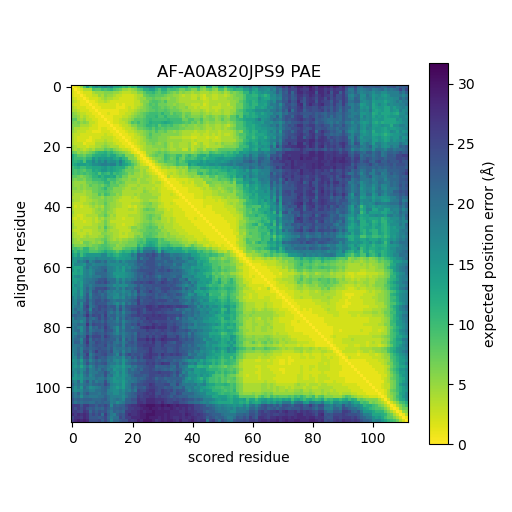N N . PHE A 1 87 ? 4.404 -6.759 -20.825 1.00 88.06 87 PHE A N 1
ATOM 722 C CA . PHE A 1 87 ? 4.938 -5.536 -20.231 1.00 88.06 87 PHE A CA 1
ATOM 723 C C . PHE A 1 87 ? 6.404 -5.346 -20.626 1.00 88.06 87 PHE A C 1
ATOM 725 O O . PHE A 1 87 ? 7.278 -6.087 -20.190 1.00 88.06 87 PHE A O 1
ATOM 732 N N . SER A 1 88 ? 6.673 -4.323 -21.433 1.00 86.19 88 SER A N 1
ATOM 733 C CA . SER A 1 88 ? 8.025 -3.918 -21.834 1.00 86.19 88 SER A CA 1
ATOM 734 C C . SER A 1 88 ? 8.581 -2.802 -20.940 1.00 86.19 88 SER A C 1
ATOM 736 O O . SER A 1 88 ? 7.809 -1.984 -20.436 1.00 86.19 88 SER A O 1
ATOM 738 N N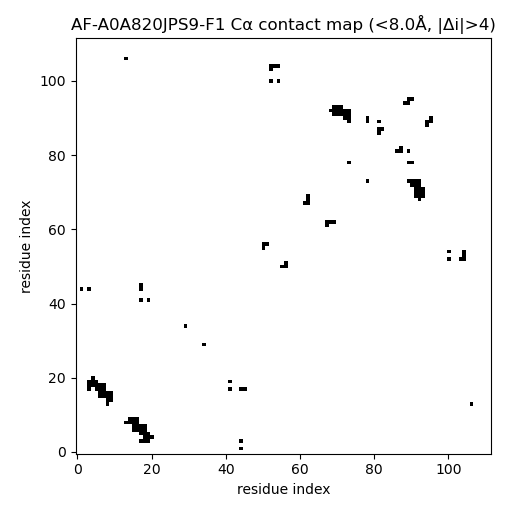 . ASN A 1 89 ? 9.912 -2.690 -20.847 1.00 87.19 89 ASN A N 1
ATOM 739 C CA . ASN A 1 89 ? 10.642 -1.639 -20.110 1.00 87.19 89 ASN A CA 1
ATOM 740 C C . ASN A 1 89 ? 10.466 -1.692 -18.580 1.00 87.19 89 ASN A C 1
ATOM 742 O O . ASN A 1 89 ? 10.370 -0.655 -17.920 1.00 87.19 89 ASN A O 1
ATOM 746 N N . ILE A 1 90 ? 10.387 -2.901 -18.017 1.00 91.62 90 ILE A N 1
ATOM 747 C CA . ILE A 1 90 ? 10.338 -3.132 -16.569 1.00 91.62 90 ILE A CA 1
ATOM 748 C C . ILE A 1 90 ? 11.696 -3.680 -16.120 1.00 91.62 90 ILE A C 1
ATOM 750 O O . ILE A 1 90 ? 11.870 -4.886 -15.967 1.00 91.62 90 ILE 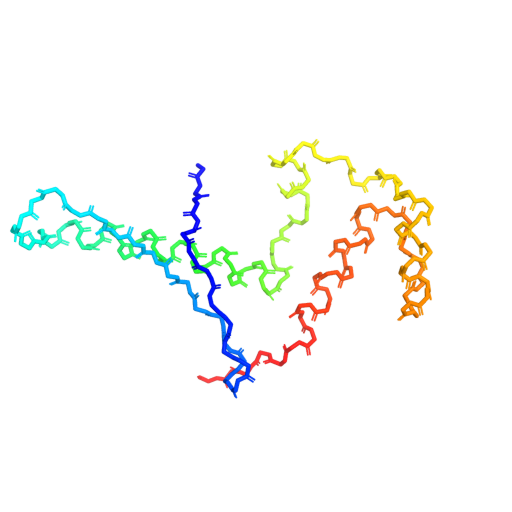A O 1
ATOM 754 N N . ASP A 1 91 ? 12.677 -2.787 -15.964 1.00 91.19 91 ASP A N 1
ATOM 755 C CA . ASP A 1 91 ? 14.061 -3.163 -15.646 1.00 91.19 91 ASP A CA 1
ATOM 756 C C . ASP A 1 91 ? 14.425 -2.946 -14.178 1.00 91.19 91 ASP A C 1
ATOM 758 O O . ASP A 1 91 ? 15.273 -3.665 -13.648 1.00 91.19 91 ASP A O 1
ATOM 762 N N . THR A 1 92 ? 13.778 -1.992 -13.505 1.00 91.31 92 THR A N 1
ATOM 763 C CA . THR A 1 92 ? 14.067 -1.632 -12.109 1.00 91.31 92 THR A CA 1
ATOM 764 C C . THR A 1 92 ? 12.859 -1.803 -11.189 1.00 91.31 92 THR A C 1
ATOM 766 O O . THR A 1 92 ? 11.711 -1.896 -11.640 1.00 91.31 92 THR A O 1
ATOM 769 N N . LEU A 1 93 ? 13.111 -1.802 -9.874 1.00 80.25 93 LEU A N 1
ATOM 770 C CA . LEU A 1 93 ? 12.051 -1.740 -8.860 1.00 80.25 93 LEU A CA 1
ATOM 771 C C . LEU A 1 93 ? 11.130 -0.532 -9.068 1.00 80.25 93 LEU A C 1
ATOM 773 O O . LEU A 1 93 ? 9.917 -0.660 -8.910 1.00 80.25 93 LEU A O 1
ATOM 777 N N . GLU A 1 94 ? 11.682 0.617 -9.460 1.00 85.75 94 GLU A N 1
ATOM 778 C CA . GLU A 1 94 ? 10.888 1.799 -9.795 1.00 85.75 94 GLU A CA 1
ATOM 779 C C . GLU A 1 94 ? 9.944 1.551 -10.976 1.00 85.75 94 GLU A C 1
ATOM 781 O O . GLU A 1 94 ? 8.761 1.874 -10.886 1.00 85.75 94 GLU A O 1
ATOM 786 N N . ASN A 1 95 ? 10.412 0.913 -12.054 1.00 89.00 95 ASN A N 1
ATOM 787 C CA . ASN A 1 95 ? 9.549 0.618 -13.201 1.00 89.00 95 ASN A CA 1
ATOM 788 C C . ASN A 1 95 ? 8.427 -0.366 -12.840 1.00 89.00 95 ASN A C 1
ATOM 790 O O . ASN A 1 95 ? 7.287 -0.189 -13.274 1.00 89.00 95 ASN A O 1
ATOM 794 N N . ALA A 1 96 ? 8.725 -1.375 -12.016 1.00 82.06 96 ALA A N 1
ATOM 795 C CA . ALA A 1 96 ? 7.719 -2.315 -11.527 1.00 82.06 96 ALA A CA 1
ATOM 796 C C . ALA A 1 96 ? 6.681 -1.628 -10.625 1.00 82.06 96 ALA A C 1
ATOM 798 O O . ALA A 1 96 ? 5.484 -1.901 -10.740 1.00 82.06 96 ALA A O 1
ATOM 799 N N . PHE A 1 97 ? 7.117 -0.704 -9.765 1.00 79.44 97 PHE A N 1
ATOM 800 C CA . PHE A 1 97 ? 6.224 0.085 -8.917 1.00 79.44 97 PHE A CA 1
ATOM 801 C C . PHE A 1 97 ? 5.339 1.030 -9.744 1.00 79.44 97 PHE A C 1
ATOM 803 O O . PHE A 1 97 ? 4.137 1.140 -9.502 1.00 79.44 97 PHE A O 1
ATOM 810 N N . ASP A 1 98 ? 5.896 1.657 -10.780 1.00 80.81 98 ASP A N 1
ATOM 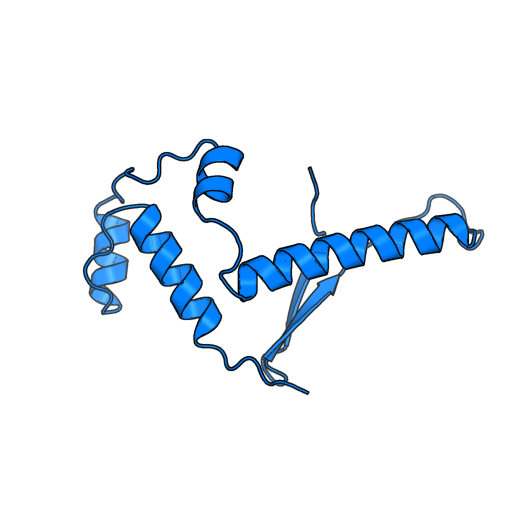811 C CA . ASP A 1 98 ? 5.150 2.491 -11.728 1.00 80.81 98 ASP A CA 1
ATOM 812 C C . ASP A 1 98 ? 4.098 1.704 -12.501 1.00 80.81 98 ASP A C 1
ATOM 814 O O . ASP A 1 98 ? 3.014 2.210 -12.791 1.00 80.81 98 ASP A O 1
ATOM 818 N N . LEU A 1 99 ? 4.397 0.453 -12.840 1.00 79.81 99 LEU A N 1
ATOM 819 C CA . LEU A 1 99 ? 3.425 -0.426 -13.463 1.00 79.81 99 LEU A CA 1
ATOM 820 C C . LEU A 1 99 ? 2.325 -0.831 -12.475 1.00 79.81 99 LEU A C 1
ATOM 822 O O . LEU A 1 99 ? 1.151 -0.758 -12.822 1.00 79.81 99 LEU A O 1
ATOM 826 N N . LEU A 1 100 ? 2.684 -1.215 -11.247 1.00 74.19 100 LEU A N 1
ATOM 827 C CA . LEU A 1 100 ? 1.729 -1.565 -10.189 1.00 74.19 100 LEU A CA 1
ATOM 828 C C . LEU A 1 100 ? 0.758 -0.425 -9.902 1.00 74.19 100 LEU A C 1
ATOM 830 O O . LEU A 1 100 ? -0.448 -0.641 -9.859 1.00 74.19 100 LEU A O 1
ATOM 834 N N . THR A 1 101 ? 1.286 0.786 -9.750 1.00 70.06 101 THR A N 1
ATOM 835 C CA . THR A 1 101 ? 0.478 1.989 -9.552 1.00 70.06 101 THR A CA 1
ATOM 836 C C . THR A 1 101 ? -0.439 2.224 -10.753 1.00 70.06 101 THR A C 1
ATOM 838 O O . THR A 1 101 ? -1.651 2.275 -10.583 1.00 70.06 101 THR A O 1
ATOM 841 N N . LYS A 1 102 ? 0.075 2.227 -11.991 1.00 72.44 102 LYS A N 1
ATOM 842 C CA . LYS A 1 102 ? -0.764 2.363 -13.201 1.00 72.44 102 LYS A CA 1
ATOM 843 C C . LYS A 1 102 ? -1.868 1.308 -13.303 1.00 72.44 102 LYS A C 1
ATOM 845 O O . LYS A 1 102 ? -2.994 1.658 -13.636 1.00 72.44 102 LYS A O 1
ATOM 850 N N . LEU A 1 103 ? -1.564 0.039 -13.032 1.00 69.25 103 LEU A N 1
ATOM 851 C CA . LEU A 1 103 ? -2.537 -1.056 -13.095 1.00 69.25 103 LEU A CA 1
ATOM 852 C C . LEU A 1 103 ? -3.580 -0.954 -11.981 1.00 69.25 103 LEU A C 1
ATOM 854 O O . LEU A 1 103 ? -4.764 -1.159 -12.240 1.00 69.25 103 LEU A O 1
ATOM 858 N N . ALA A 1 104 ? -3.168 -0.577 -10.769 1.00 62.22 104 ALA A N 1
ATOM 859 C CA . ALA A 1 104 ? -4.089 -0.300 -9.672 1.00 62.22 104 ALA A CA 1
ATOM 860 C C . ALA A 1 104 ? -5.028 0.880 -9.994 1.00 62.22 104 ALA A C 1
ATOM 862 O O . ALA A 1 104 ? -6.168 0.890 -9.538 1.00 62.22 104 ALA A O 1
ATOM 863 N N . PHE A 1 105 ? -4.582 1.840 -10.817 1.00 57.59 105 PHE A N 1
ATOM 864 C CA . PHE A 1 105 ? -5.327 3.064 -11.1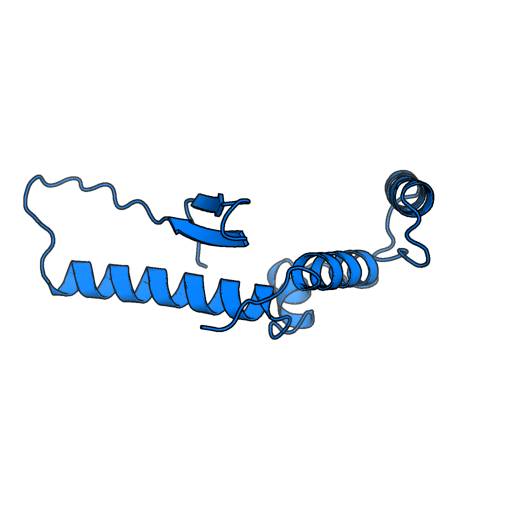55 1.00 57.59 105 PHE A CA 1
ATOM 865 C C . PHE A 1 105 ? -6.070 3.011 -12.497 1.00 57.59 105 PHE A C 1
ATOM 867 O O . PHE A 1 105 ? -6.798 3.944 -12.829 1.00 57.59 105 PHE A O 1
ATOM 874 N N . GLN A 1 106 ? -5.932 1.933 -13.276 1.00 53.19 106 GLN A N 1
ATOM 875 C CA . GLN A 1 106 ? -6.820 1.661 -14.416 1.00 53.19 106 GLN A CA 1
ATOM 876 C C . GLN A 1 106 ? -8.190 1.115 -13.982 1.00 53.19 106 GLN A C 1
ATOM 878 O O . GLN A 1 106 ? -9.082 0.944 -14.813 1.00 53.19 106 GLN A O 1
ATOM 883 N N . MET A 1 107 ? -8.385 0.879 -12.684 1.00 44.22 107 MET A N 1
ATOM 884 C CA . MET A 1 107 ? -9.696 0.603 -12.110 1.00 44.22 107 MET A CA 1
ATOM 885 C C . MET A 1 107 ? -10.488 1.916 -12.029 1.00 44.22 107 MET A C 1
ATOM 887 O O . MET A 1 107 ? -9.987 2.882 -11.451 1.00 44.22 107 MET A O 1
ATOM 891 N N . PRO A 1 108 ? -11.702 2.000 -12.605 1.00 41.19 108 PRO A N 1
ATOM 892 C CA . PRO A 1 108 ? -12.456 3.241 -12.618 1.00 41.19 108 PRO A CA 1
ATOM 893 C C . PRO A 1 108 ? -12.768 3.649 -11.180 1.00 41.19 108 PRO A C 1
ATOM 895 O O . PRO A 1 108 ? -13.514 2.967 -10.475 1.00 41.19 108 PRO A O 1
ATOM 898 N N . THR A 1 109 ? -12.199 4.773 -10.750 1.00 43.00 109 THR A N 1
ATOM 899 C CA . THR A 1 109 ? -12.658 5.503 -9.571 1.00 43.00 109 THR A CA 1
ATOM 900 C C . THR A 1 109 ? -14.053 6.022 -9.907 1.00 43.00 109 THR A C 1
ATOM 902 O O . THR A 1 109 ? -14.207 7.049 -10.568 1.00 43.00 109 THR A O 1
ATOM 905 N N . ILE A 1 110 ? -15.087 5.258 -9.552 1.00 36.31 110 ILE A N 1
ATOM 906 C CA . ILE A 1 110 ? -16.463 5.729 -9.681 1.00 36.31 110 ILE A CA 1
ATOM 907 C C . ILE A 1 110 ? -16.695 6.721 -8.547 1.00 36.31 110 ILE A C 1
ATOM 909 O O . ILE A 1 110 ? -16.795 6.358 -7.377 1.00 36.31 110 ILE A O 1
ATOM 913 N N . THR A 1 111 ? -16.750 7.988 -8.931 1.00 37.19 111 THR A N 1
ATOM 914 C CA . THR A 1 111 ? -17.273 9.088 -8.133 1.00 37.19 111 THR A CA 1
ATOM 915 C C . THR A 1 111 ? -18.789 8.942 -8.011 1.00 37.19 111 THR A C 1
ATOM 917 O O . THR A 1 111 ? -19.470 9.152 -9.014 1.00 37.19 111 THR A O 1
ATOM 920 N N . THR A 1 112 ? -19.296 8.642 -6.810 1.00 33.12 112 THR A N 1
ATOM 921 C CA . THR A 1 112 ? -20.393 9.380 -6.142 1.00 33.12 112 THR A CA 1
ATOM 922 C C . THR A 1 112 ? -20.585 8.942 -4.698 1.00 33.12 112 THR A C 1
ATOM 924 O O . THR A 1 112 ? -20.590 7.721 -4.432 1.00 33.12 112 THR A O 1
#

Sequence (112 aa):
RGIIDEINYDPRTNQLEVVEFKTRASKTAPRPQQTYTHEVQVNIYRTLLDELIQGRVEKSLYFERYNLEPTTPLCDSVRNEYNERGFSNIDTLENAFDLLTKLAFQMPTITT

Secondary structure (DSSP, 8-state):
----SEEEEETTTTEEEEE-----SSSSPPPHHHHHHHHHHHHHHHHHHHHHHTT-S-HHHHHHHHT--TTPBPPHHHHHHHHHTT-----BHHHHHHHHHHHHHSS-----

Foldseek 3Di:
DDDQPDWDADPVVRDIDGDHDDDDPDPDDDDPVRVVVVVVNRVVVVVVVVCLLVVVPDPVCVCVVVVNDFAAFDDPVVQVVCVVVVHPDCGTNVSVSVVVSVVSNVRDPDDD